Protein AF-R9M6Y1-F1 (afdb_monomer_lite)

Secondary structure (DSSP, 8-state):
-PPPHHHHHHHHHHHHHHHHHHHHHHHHHHHHHHHHHHHHHHHHHHHHHHHHHHHHHH-GGGGGS-HHHHHHHHHHHHHSHHHHHHHHHHHHHHHT-

pLDDT: mean 92.8, std 8.43, range [47.66, 98.31]

Foldseek 3Di:
DDDDPVRVVVVVVVVVVVVVVVVVVVVVVVVVVVVVVVVVVVVVVVVVVVVVVVVCVVPVVLVPDDPVRNVVVVVVQCVDPVNVVVVVVVVVVVVVD

Structure (mmCIF, N/CA/C/O backbone):
data_AF-R9M6Y1-F1
#
_entry.id   AF-R9M6Y1-F1
#
loop_
_atom_site.group_PDB
_atom_site.id
_atom_site.type_symbol
_atom_site.label_atom_id
_atom_site.label_alt_id
_atom_site.label_comp_id
_atom_site.label_asym_id
_atom_site.label_entity_id
_atom_site.label_seq_id
_atom_site.pdbx_PDB_ins_code
_atom_site.Cartn_x
_atom_site.Cartn_y
_atom_site.Cartn_z
_atom_site.occupancy
_atom_site.B_iso_or_equiv
_atom_site.auth_seq_id
_atom_site.auth_comp_id
_atom_site.auth_asym_id
_atom_site.auth_atom_id
_atom_site.pdbx_PDB_model_num
ATOM 1 N N . MET A 1 1 ? -46.712 -6.943 42.801 1.00 56.75 1 MET A N 1
ATOM 2 C CA . MET A 1 1 ? -46.352 -5.825 43.701 1.00 56.75 1 MET A CA 1
ATOM 3 C C . MET A 1 1 ? -45.618 -4.761 42.897 1.00 56.75 1 MET A C 1
ATOM 5 O O . MET A 1 1 ? -44.793 -5.133 42.072 1.00 56.75 1 MET A O 1
ATOM 9 N N . LYS A 1 2 ? -45.950 -3.472 43.062 1.00 74.56 2 LYS A N 1
ATOM 10 C CA . LYS A 1 2 ? -45.233 -2.364 42.402 1.00 74.56 2 LYS A CA 1
ATOM 11 C C . LYS A 1 2 ? -43.930 -2.098 43.164 1.00 74.56 2 LYS A C 1
ATOM 13 O O . LYS A 1 2 ? -43.957 -2.097 44.391 1.00 74.56 2 LYS A O 1
ATOM 18 N N . LYS A 1 3 ? -42.817 -1.906 42.448 1.00 77.69 3 LYS A N 1
ATOM 19 C CA . LYS A 1 3 ? -41.526 -1.539 43.054 1.00 77.69 3 LYS A CA 1
ATOM 20 C C . LYS A 1 3 ? -41.664 -0.232 43.837 1.00 77.69 3 LYS A C 1
ATOM 22 O O . LYS A 1 3 ? -42.400 0.662 43.409 1.00 77.69 3 LYS A O 1
ATOM 27 N N . SER A 1 4 ? -40.973 -0.126 44.971 1.00 89.44 4 SER A N 1
ATOM 28 C CA . SER A 1 4 ? -40.916 1.131 45.725 1.00 89.44 4 SER A CA 1
ATOM 29 C C . SER A 1 4 ? -40.081 2.172 44.966 1.00 89.44 4 SER A C 1
ATOM 31 O O . SER A 1 4 ? -39.273 1.826 44.102 1.00 89.44 4 SER A O 1
ATOM 33 N N . ARG A 1 5 ? -40.261 3.462 45.283 1.00 89.12 5 ARG A N 1
ATOM 34 C CA . ARG A 1 5 ? -39.442 4.544 44.701 1.00 89.12 5 ARG A CA 1
ATOM 35 C C . ARG A 1 5 ? -37.947 4.313 44.934 1.00 89.12 5 ARG A C 1
ATOM 37 O O . ARG A 1 5 ? -37.171 4.428 44.000 1.00 89.12 5 ARG A O 1
ATOM 44 N N . GLU A 1 6 ? -37.583 3.882 46.135 1.00 89.88 6 GLU A N 1
ATOM 45 C CA . GLU A 1 6 ? -36.207 3.555 46.527 1.00 89.88 6 GLU A CA 1
ATOM 46 C C . GLU A 1 6 ? -35.602 2.427 45.676 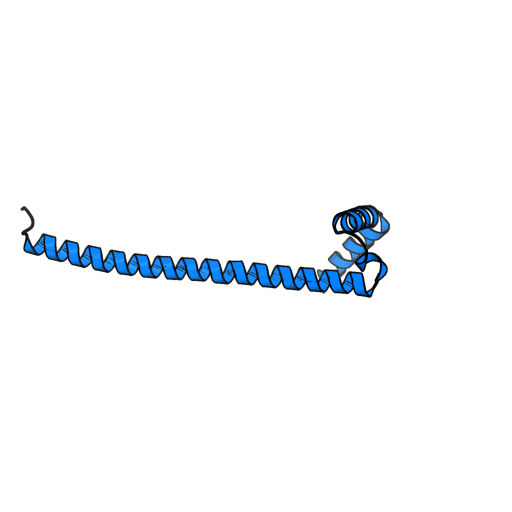1.00 89.88 6 GLU A C 1
ATOM 48 O O . GLU A 1 6 ? -34.455 2.503 45.241 1.00 89.88 6 GLU A O 1
ATOM 53 N N . GLN A 1 7 ? -36.392 1.390 45.370 1.00 90.25 7 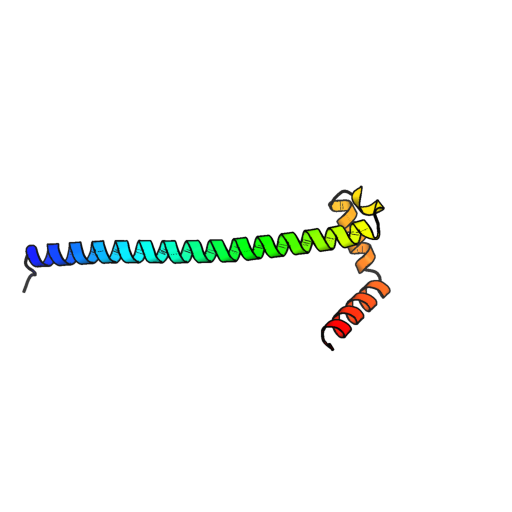GLN A N 1
ATOM 54 C CA . GLN A 1 7 ? -35.959 0.303 44.488 1.00 90.25 7 GLN A CA 1
ATOM 55 C C . GLN A 1 7 ? -35.715 0.797 43.056 1.00 90.25 7 GLN A C 1
ATOM 57 O O . GLN A 1 7 ? -34.753 0.375 42.420 1.00 90.25 7 GLN A O 1
ATOM 62 N N . LEU A 1 8 ? -36.556 1.708 42.558 1.00 92.44 8 LEU A N 1
ATOM 63 C CA . LEU A 1 8 ? -36.389 2.303 41.230 1.00 92.44 8 LEU A CA 1
ATOM 64 C C . LEU A 1 8 ? -35.173 3.237 41.160 1.00 92.44 8 LEU A C 1
ATOM 66 O O . LEU A 1 8 ? -34.480 3.252 40.145 1.00 92.44 8 LEU A O 1
ATOM 70 N N . GLU A 1 9 ? -34.889 3.993 42.221 1.00 93.25 9 GLU A N 1
ATOM 71 C CA . GLU A 1 9 ? -33.702 4.854 42.295 1.00 93.25 9 GLU A CA 1
ATOM 72 C C . GLU A 1 9 ? -32.413 4.037 42.321 1.00 93.25 9 GLU A C 1
ATOM 74 O O . GLU A 1 9 ? -31.492 4.323 41.557 1.00 93.25 9 GLU A O 1
ATOM 79 N N . LYS A 1 10 ? -32.383 2.955 43.103 1.00 93.56 10 LYS A N 1
ATOM 80 C CA . LYS A 1 10 ? -31.242 2.039 43.128 1.00 93.56 10 LYS A CA 1
ATOM 81 C C . LYS A 1 10 ? -31.000 1.383 41.765 1.00 93.56 10 LYS A C 1
ATOM 83 O O . LYS A 1 10 ? -29.869 1.349 41.291 1.00 93.56 10 LYS A O 1
ATOM 88 N N . GLU A 1 11 ? -32.056 0.913 41.101 1.00 92.94 11 GLU A N 1
ATOM 89 C CA . GLU A 1 11 ? -31.955 0.338 39.751 1.00 92.94 11 GLU A CA 1
ATOM 90 C C . GLU A 1 11 ? -31.475 1.360 38.714 1.00 92.94 11 GLU A C 1
ATOM 92 O O . GLU A 1 11 ? -30.682 1.018 37.833 1.00 92.94 11 GLU A O 1
ATOM 97 N N . ARG A 1 12 ? -31.919 2.618 38.824 1.00 94.38 12 ARG A N 1
ATOM 98 C CA . ARG A 1 12 ? -31.441 3.717 37.978 1.00 94.38 12 ARG A CA 1
ATOM 99 C C . ARG A 1 12 ? -29.943 3.936 38.173 1.00 94.38 12 ARG A C 1
ATOM 101 O O . ARG A 1 12 ? -29.221 4.020 37.181 1.00 94.38 12 ARG A O 1
ATOM 108 N N . ASP A 1 13 ? -29.477 4.012 39.413 1.00 95.50 13 ASP A N 1
ATOM 109 C CA . ASP A 1 13 ? -28.070 4.292 39.711 1.00 95.50 13 ASP A CA 1
ATOM 110 C C . ASP A 1 13 ? -27.164 3.132 39.268 1.00 95.50 13 ASP A C 1
ATOM 112 O O . ASP A 1 13 ? -26.126 3.351 38.641 1.00 95.50 13 ASP A O 1
ATOM 116 N N . GLU A 1 14 ? -27.609 1.886 39.459 1.00 95.75 14 GLU A N 1
ATOM 117 C CA . GLU A 1 14 ? -26.937 0.699 38.919 1.00 95.75 14 GLU A CA 1
ATOM 118 C C . GLU A 1 14 ? -26.888 0.702 37.382 1.00 95.75 14 GLU A C 1
ATOM 120 O O . GLU A 1 14 ? -25.870 0.333 36.785 1.00 95.75 14 GLU A O 1
ATOM 125 N N . ALA A 1 15 ? -27.969 1.120 36.716 1.00 94.56 15 ALA A N 1
ATOM 126 C CA . ALA A 1 15 ? -28.016 1.223 35.261 1.00 94.56 15 ALA A CA 1
ATOM 127 C C . ALA A 1 15 ? -27.086 2.325 34.727 1.00 94.56 15 ALA A C 1
ATOM 129 O O . ALA A 1 15 ? -26.419 2.117 33.710 1.00 94.56 15 ALA A O 1
ATOM 130 N N . ILE A 1 16 ? -26.995 3.467 35.416 1.00 96.38 16 ILE A N 1
ATOM 131 C CA . ILE A 1 16 ? -26.067 4.556 35.078 1.00 96.38 16 ILE A CA 1
ATOM 132 C C . ILE A 1 16 ? -24.619 4.074 35.214 1.00 96.38 16 ILE A C 1
ATOM 134 O O . ILE A 1 16 ? -23.850 4.208 34.260 1.00 96.38 16 ILE A O 1
ATOM 138 N N . ALA A 1 17 ? -24.274 3.425 36.328 1.00 96.19 17 ALA A N 1
ATOM 139 C CA . ALA A 1 17 ? -22.935 2.881 36.544 1.00 96.19 17 ALA A CA 1
ATOM 140 C C . ALA A 1 17 ? -22.556 1.843 35.470 1.00 96.19 17 ALA A C 1
ATOM 142 O O . ALA A 1 17 ? -21.460 1.886 34.905 1.00 96.19 17 ALA A O 1
ATOM 143 N N . LYS A 1 18 ? -23.477 0.936 35.112 1.00 96.38 18 LYS A N 1
ATOM 144 C CA . LYS A 1 18 ? -23.264 -0.028 34.015 1.00 96.38 18 LYS A CA 1
ATOM 145 C C . LYS A 1 18 ? -23.085 0.668 32.666 1.00 96.38 1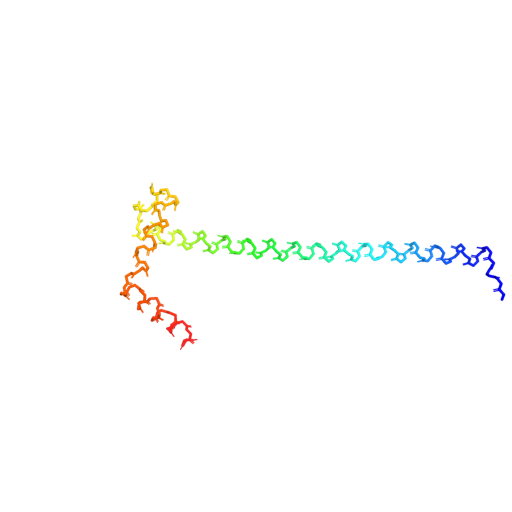8 LYS A C 1
ATOM 147 O O . LYS A 1 18 ? -22.226 0.265 31.882 1.00 96.38 18 LYS A O 1
ATOM 152 N N . ARG A 1 19 ? -23.860 1.720 32.386 1.00 96.50 19 ARG A N 1
ATOM 153 C CA . ARG A 1 19 ? -23.728 2.505 31.151 1.00 96.50 19 ARG A CA 1
ATOM 154 C C . ARG A 1 19 ? -22.339 3.128 31.044 1.00 96.50 19 ARG A C 1
ATOM 156 O O . ARG A 1 19 ? -21.718 3.023 29.990 1.00 96.50 19 ARG A O 1
ATOM 163 N N . GLU A 1 20 ? -21.841 3.733 32.116 1.00 96.56 20 GLU A N 1
ATOM 164 C CA . GLU A 1 20 ? -20.495 4.316 32.155 1.00 96.56 20 GLU A CA 1
ATOM 165 C C . GLU A 1 20 ? -19.415 3.249 31.937 1.00 96.56 20 GLU A C 1
ATOM 167 O O . GLU A 1 20 ? -18.523 3.424 31.103 1.00 96.56 20 GLU A O 1
ATOM 172 N N . GLN A 1 21 ? -19.543 2.083 32.579 1.00 96.81 21 GLN A N 1
ATOM 173 C CA . GLN A 1 21 ? -18.644 0.947 32.34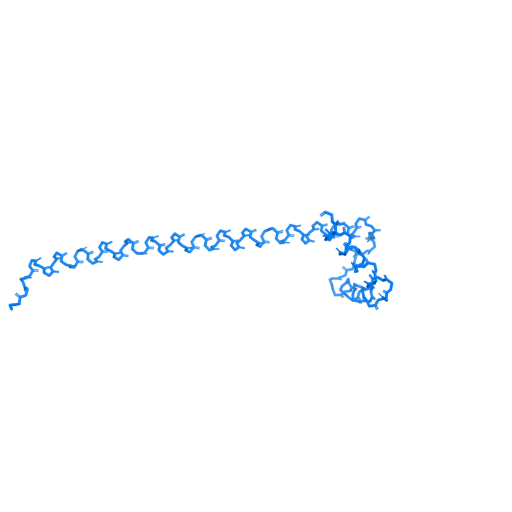3 1.00 96.81 21 GLN A CA 1
ATOM 174 C C . GLN A 1 21 ? -18.632 0.506 30.872 1.00 96.81 21 GLN A C 1
ATOM 176 O O . GLN A 1 21 ? -17.560 0.285 30.296 1.00 96.81 21 GLN A O 1
ATOM 181 N N . TYR A 1 22 ? -19.802 0.402 30.234 1.00 97.06 22 TYR A N 1
ATOM 182 C CA . TYR A 1 22 ? -19.886 0.052 28.817 1.00 97.06 22 TYR A CA 1
ATOM 183 C C . TYR A 1 22 ? -19.289 1.129 27.910 1.00 97.06 22 TYR A C 1
ATOM 185 O O . TYR A 1 22 ? -18.566 0.783 26.977 1.00 97.06 22 TYR A O 1
ATOM 193 N N . GLN A 1 23 ? -19.495 2.413 28.210 1.00 96.62 23 GLN A N 1
ATOM 194 C CA . GLN A 1 23 ? -18.875 3.516 27.470 1.00 96.62 23 GLN A CA 1
ATOM 195 C C . GLN A 1 23 ? -17.343 3.471 27.560 1.00 96.62 23 GLN A C 1
ATOM 197 O O . GLN A 1 23 ? -16.652 3.61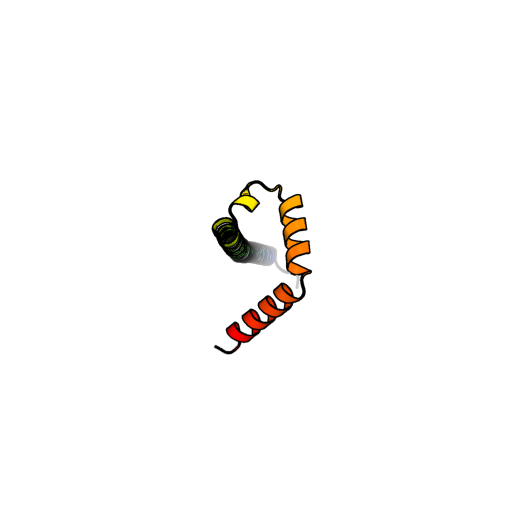5 26.548 1.00 96.62 23 GLN A O 1
ATOM 202 N N . HIS A 1 24 ? -16.788 3.198 28.744 1.00 96.69 24 HIS A N 1
ATOM 203 C CA . HIS A 1 24 ? -15.345 3.012 28.901 1.00 96.69 24 HIS A CA 1
ATOM 204 C C . HIS A 1 24 ? -14.830 1.809 28.103 1.00 96.69 24 HIS A C 1
ATOM 206 O O . HIS A 1 24 ? -13.791 1.904 27.442 1.00 96.69 24 HIS A O 1
ATOM 212 N N . ARG A 1 25 ? -15.559 0.684 28.114 1.00 96.62 25 ARG A N 1
ATOM 213 C CA . ARG A 1 25 ? -15.199 -0.509 27.335 1.00 96.62 25 ARG A CA 1
ATOM 214 C C . ARG A 1 25 ? -15.245 -0.245 25.832 1.00 96.62 25 ARG A C 1
ATOM 216 O O . ARG A 1 25 ? -14.325 -0.663 25.130 1.00 96.62 25 ARG A O 1
ATOM 223 N N . GLN A 1 26 ? -16.258 0.472 25.354 1.00 96.75 26 GLN A N 1
ATOM 224 C CA . GLN A 1 26 ? -16.370 0.881 23.957 1.00 96.75 26 GLN A CA 1
ATOM 225 C C . GLN A 1 26 ? -15.162 1.727 23.541 1.00 96.75 26 GLN A C 1
ATOM 227 O O . GLN A 1 26 ? -14.460 1.354 22.604 1.00 96.75 26 GLN A O 1
ATOM 232 N N . ARG A 1 27 ? -14.832 2.778 24.301 1.00 96.12 27 ARG A N 1
ATOM 233 C CA . ARG A 1 27 ? -13.675 3.641 24.008 1.00 96.12 27 ARG A CA 1
ATOM 234 C C . ARG A 1 27 ? -12.357 2.860 23.966 1.00 96.12 27 ARG A C 1
ATOM 236 O O . ARG A 1 27 ? -11.497 3.108 23.127 1.00 96.12 27 ARG A O 1
ATOM 243 N N . ARG A 1 28 ? -12.181 1.871 24.851 1.00 96.06 28 ARG A N 1
ATOM 244 C CA . ARG A 1 28 ? -11.002 0.983 24.838 1.00 96.06 28 ARG A CA 1
ATOM 245 C C . ARG A 1 28 ? -10.922 0.145 23.562 1.00 96.06 28 ARG A C 1
ATOM 247 O O . ARG A 1 28 ? -9.821 -0.072 23.062 1.00 96.06 28 ARG A O 1
ATOM 254 N N . LEU A 1 29 ? -12.053 -0.346 23.060 1.00 96.00 29 LEU A N 1
ATOM 255 C CA . LEU A 1 29 ? -12.106 -1.110 21.813 1.00 96.00 29 LEU A CA 1
ATOM 256 C C . LEU A 1 29 ? -11.837 -0.213 20.602 1.00 96.00 29 LEU A C 1
ATOM 258 O O . LEU A 1 29 ? -11.013 -0.579 19.769 1.00 96.00 29 LEU A O 1
ATOM 262 N N . GLU A 1 30 ? -12.437 0.975 20.553 1.00 95.50 30 GLU A N 1
ATOM 263 C CA . GLU A 1 30 ? -12.185 1.979 19.510 1.00 95.50 30 GLU A CA 1
ATOM 264 C C . GLU A 1 30 ? -10.698 2.345 19.438 1.00 95.50 30 GLU A C 1
ATOM 266 O O . GLU A 1 30 ? -10.092 2.284 18.369 1.00 95.50 30 GLU A O 1
ATOM 271 N N . ASN A 1 31 ? -10.066 2.599 20.588 1.00 93.31 31 ASN A N 1
ATOM 272 C CA . ASN A 1 31 ? -8.633 2.885 20.654 1.00 93.31 31 ASN A CA 1
ATOM 273 C C . ASN A 1 31 ? -7.773 1.712 20.160 1.00 93.31 31 ASN A C 1
ATOM 275 O O . ASN A 1 31 ? -6.754 1.933 19.509 1.00 93.31 31 ASN A O 1
ATOM 279 N N . ARG A 1 32 ? -8.165 0.459 20.437 1.00 90.94 32 ARG A N 1
ATOM 280 C CA . ARG A 1 32 ? -7.456 -0.724 19.915 1.00 90.94 32 ARG A CA 1
ATOM 281 C C . ARG A 1 32 ? -7.592 -0.832 18.402 1.00 90.94 32 ARG A C 1
ATOM 283 O O . ARG A 1 32 ? -6.593 -1.074 17.733 1.00 90.94 32 ARG A O 1
ATOM 290 N N . VAL A 1 33 ? -8.795 -0.633 17.864 1.00 92.88 33 VAL A N 1
ATOM 291 C CA . VAL A 1 33 ? -9.026 -0.623 16.411 1.00 92.88 33 VAL A CA 1
ATOM 292 C C . VAL A 1 33 ? -8.175 0.461 15.756 1.00 92.88 33 VAL A C 1
ATOM 294 O O . VAL A 1 33 ? -7.466 0.180 14.791 1.00 92.88 33 VAL A O 1
ATOM 297 N N . HIS A 1 34 ? -8.170 1.672 16.311 1.00 90.88 34 HIS A N 1
ATOM 298 C CA . HIS A 1 34 ? -7.343 2.765 15.811 1.00 90.88 34 HIS A CA 1
ATOM 299 C C . HIS A 1 34 ? -5.846 2.418 15.845 1.00 90.88 34 HIS A C 1
ATOM 301 O O . HIS A 1 34 ? -5.165 2.534 14.833 1.00 90.88 34 HIS A O 1
ATOM 307 N N . TYR A 1 35 ? -5.346 1.894 16.966 1.00 86.25 35 TYR A N 1
ATOM 308 C CA . TYR A 1 35 ? -3.944 1.497 17.103 1.00 86.25 35 TYR A CA 1
ATOM 309 C C . TYR A 1 35 ? -3.512 0.459 16.058 1.00 86.25 35 TYR A C 1
ATOM 311 O O . TYR A 1 35 ? -2.475 0.622 15.414 1.00 86.25 35 TYR A O 1
ATOM 319 N N . TYR A 1 36 ? -4.306 -0.597 15.858 1.00 84.94 36 TYR A N 1
ATOM 320 C CA . TYR A 1 36 ? -3.965 -1.628 14.878 1.00 84.94 36 TYR A CA 1
ATOM 321 C C . TYR A 1 36 ? -4.096 -1.121 13.439 1.00 84.94 36 TYR A C 1
ATOM 323 O O . TYR A 1 36 ? -3.230 -1.407 12.618 1.00 84.94 36 TYR A O 1
ATOM 331 N N . THR A 1 37 ? -5.122 -0.328 13.125 1.00 88.19 37 THR A N 1
ATOM 332 C CA . THR A 1 37 ? -5.304 0.215 11.768 1.00 88.19 37 THR A CA 1
ATOM 333 C C . THR A 1 37 ? -4.213 1.215 11.390 1.00 88.19 37 THR A C 1
ATOM 335 O O . THR A 1 37 ? -3.659 1.119 10.295 1.00 88.19 37 THR A O 1
ATOM 338 N N . GLU A 1 38 ? -3.836 2.120 12.293 1.00 89.25 38 GLU A N 1
ATOM 339 C CA . GLU A 1 38 ? -2.722 3.049 12.080 1.00 89.25 38 GLU A CA 1
ATOM 340 C C . GLU A 1 38 ? -1.375 2.323 12.034 1.00 89.25 38 GLU A C 1
ATOM 342 O O . GLU A 1 38 ? -0.533 2.626 11.187 1.00 89.25 38 GLU A O 1
ATOM 347 N N . GLY A 1 39 ? -1.184 1.306 12.879 1.00 87.88 39 GLY A N 1
ATOM 348 C CA . GLY A 1 39 ? -0.002 0.448 12.843 1.00 87.88 39 GLY A CA 1
ATOM 349 C C . GLY A 1 39 ? 0.175 -0.241 11.488 1.00 87.88 39 GLY A C 1
ATOM 350 O O . GLY A 1 39 ? 1.254 -0.177 10.896 1.00 87.88 39 GLY A O 1
ATOM 351 N N . GLU A 1 40 ? -0.888 -0.841 10.954 1.00 89.19 40 GLU A N 1
ATOM 352 C CA . GLU A 1 40 ? -0.857 -1.503 9.647 1.00 89.19 40 GLU A CA 1
ATOM 353 C C . GLU A 1 40 ? -0.677 -0.507 8.494 1.00 89.19 40 GLU A C 1
ATOM 355 O O . GLU A 1 40 ? 0.105 -0.761 7.572 1.00 89.19 40 GLU A O 1
ATOM 360 N N . ARG A 1 41 ? -1.302 0.676 8.568 1.00 88.94 41 ARG A N 1
ATOM 361 C CA . ARG A 1 41 ? -1.055 1.771 7.614 1.00 88.94 41 ARG A CA 1
ATOM 362 C C . ARG A 1 41 ? 0.408 2.205 7.626 1.00 88.94 41 ARG A C 1
ATOM 364 O O . ARG A 1 41 ? 1.018 2.303 6.562 1.00 88.94 41 ARG A O 1
ATOM 371 N N . LYS A 1 42 ? 0.998 2.402 8.808 1.00 92.12 42 LYS A N 1
ATOM 372 C CA . LYS A 1 42 ? 2.404 2.801 8.963 1.00 92.12 42 LYS A CA 1
ATOM 373 C C . LYS A 1 42 ? 3.355 1.746 8.400 1.00 92.12 42 LYS A C 1
ATOM 375 O O . LYS A 1 42 ? 4.254 2.093 7.636 1.00 92.12 42 LYS A O 1
ATOM 380 N N . LYS A 1 43 ? 3.135 0.465 8.717 1.00 91.56 43 LYS A N 1
ATOM 381 C CA . LYS A 1 43 ? 3.923 -0.653 8.166 1.00 91.56 43 LYS A CA 1
ATOM 382 C C . LYS A 1 43 ? 3.818 -0.719 6.646 1.00 91.56 43 LYS A C 1
ATOM 384 O O . LYS A 1 43 ? 4.834 -0.851 5.964 1.00 91.56 43 LYS A O 1
ATOM 389 N N . ARG A 1 44 ? 2.602 -0.590 6.103 1.00 93.06 44 ARG A N 1
ATOM 390 C CA . ARG A 1 44 ? 2.372 -0.571 4.654 1.00 93.06 44 ARG A CA 1
ATOM 391 C C . ARG A 1 44 ? 3.105 0.593 3.993 1.00 93.06 44 ARG A C 1
ATOM 393 O O . ARG A 1 44 ? 3.789 0.363 3.001 1.00 93.06 44 ARG A O 1
ATOM 400 N N . ASN A 1 45 ? 3.001 1.802 4.541 1.00 95.81 45 ASN A N 1
ATOM 401 C CA . ASN A 1 45 ? 3.673 2.981 3.994 1.00 95.81 45 ASN A CA 1
ATOM 402 C C . ASN A 1 45 ? 5.192 2.816 4.011 1.00 95.81 45 ASN A C 1
ATOM 404 O O . ASN A 1 45 ? 5.827 3.037 2.987 1.00 95.81 45 ASN A O 1
ATOM 408 N N . HIS A 1 46 ? 5.762 2.357 5.128 1.00 96.38 46 HIS A N 1
ATOM 409 C CA . HIS A 1 46 ? 7.196 2.091 5.215 1.00 96.38 46 HIS A CA 1
ATOM 410 C C . HIS A 1 46 ? 7.648 1.079 4.152 1.00 96.38 46 HIS A C 1
ATOM 412 O O . HIS A 1 46 ? 8.575 1.363 3.401 1.00 96.38 46 HIS A O 1
ATOM 418 N N . ARG A 1 47 ? 6.936 -0.050 4.006 1.00 96.00 47 ARG A N 1
ATOM 419 C CA . ARG A 1 47 ? 7.242 -1.056 2.974 1.00 96.00 47 ARG A CA 1
ATOM 420 C C . ARG A 1 47 ? 7.184 -0.479 1.557 1.00 96.00 47 ARG A C 1
ATOM 422 O O . ARG A 1 47 ? 8.020 -0.827 0.732 1.00 96.00 47 ARG A O 1
ATOM 429 N N . LEU A 1 48 ? 6.186 0.353 1.253 1.00 95.50 48 LEU A N 1
ATOM 430 C CA . LEU A 1 48 ? 6.043 0.968 -0.071 1.00 95.50 48 LEU A CA 1
ATOM 431 C C . LEU A 1 48 ? 7.151 1.992 -0.351 1.00 95.50 48 LEU A C 1
ATOM 433 O O . LEU A 1 48 ? 7.670 2.007 -1.460 1.00 95.50 48 LEU A O 1
ATOM 437 N N . ILE A 1 49 ? 7.539 2.789 0.649 1.00 95.94 49 ILE A N 1
ATOM 438 C CA . ILE A 1 49 ? 8.641 3.756 0.539 1.00 95.94 49 ILE A CA 1
ATOM 439 C C . ILE A 1 49 ? 9.963 3.036 0.281 1.00 95.94 49 ILE A C 1
ATOM 441 O O . ILE A 1 49 ? 10.673 3.405 -0.644 1.00 95.94 49 ILE A O 1
ATOM 445 N N . VAL A 1 50 ? 10.269 1.990 1.057 1.00 97.50 50 VAL A N 1
ATOM 446 C CA . VAL A 1 50 ? 11.514 1.221 0.893 1.00 97.50 50 VAL A CA 1
ATOM 447 C C . VAL A 1 50 ? 11.579 0.592 -0.497 1.00 97.50 50 VAL A C 1
ATOM 449 O O . VAL A 1 50 ? 12.546 0.812 -1.211 1.00 97.50 50 VAL A O 1
ATOM 452 N N . ARG A 1 51 ? 10.510 -0.082 -0.943 1.00 95.62 51 ARG A N 1
ATOM 453 C CA . ARG A 1 51 ? 10.470 -0.663 -2.296 1.00 95.62 51 ARG A CA 1
ATOM 454 C C . ARG A 1 51 ? 10.600 0.387 -3.403 1.00 95.62 51 ARG A C 1
ATOM 456 O O . ARG A 1 51 ? 11.192 0.101 -4.435 1.00 95.62 51 ARG A O 1
ATOM 463 N N . GLY A 1 52 ? 10.030 1.578 -3.212 1.00 95.75 52 GLY A N 1
ATOM 464 C CA . GLY A 1 52 ? 10.215 2.696 -4.140 1.00 95.75 52 GLY A CA 1
ATOM 465 C C . GLY A 1 52 ? 11.670 3.165 -4.187 1.00 95.75 52 GLY A C 1
ATOM 466 O O . GLY A 1 52 ? 12.217 3.340 -5.271 1.00 95.75 52 GLY A O 1
ATOM 467 N N . ALA A 1 53 ? 12.313 3.283 -3.022 1.00 96.75 53 ALA A N 1
ATOM 468 C CA . ALA A 1 53 ? 13.722 3.645 -2.915 1.00 96.75 53 ALA A CA 1
ATOM 469 C C . ALA A 1 53 ? 14.646 2.603 -3.568 1.00 96.75 53 ALA A C 1
ATOM 471 O O . ALA A 1 53 ? 15.591 2.990 -4.248 1.00 96.75 53 ALA A O 1
ATOM 472 N N . ASP A 1 54 ? 14.349 1.305 -3.434 1.00 97.81 54 ASP A N 1
ATOM 473 C CA . ASP A 1 54 ? 15.109 0.240 -4.102 1.00 97.81 54 ASP A CA 1
ATOM 474 C C . ASP A 1 54 ? 15.064 0.398 -5.634 1.00 97.81 54 ASP A C 1
ATOM 476 O O . ASP A 1 54 ? 16.084 0.263 -6.308 1.00 97.81 54 ASP A O 1
ATOM 480 N N . VAL A 1 55 ? 13.898 0.746 -6.193 1.00 96.38 55 VAL A N 1
ATOM 481 C CA . VAL A 1 55 ? 13.742 0.991 -7.637 1.00 96.38 55 VAL A CA 1
ATOM 482 C C . VAL A 1 55 ? 14.497 2.248 -8.075 1.00 96.38 55 VAL A C 1
ATOM 484 O O . VAL A 1 55 ? 15.240 2.189 -9.052 1.00 96.38 55 VAL A O 1
ATOM 487 N N . GLU A 1 56 ? 14.357 3.366 -7.354 1.00 96.69 56 GLU A N 1
ATOM 488 C CA . GLU A 1 56 ? 15.094 4.604 -7.660 1.00 96.69 56 GLU A CA 1
ATOM 489 C C . GLU A 1 56 ? 16.612 4.433 -7.520 1.00 96.69 56 GLU A C 1
ATOM 491 O O . GLU A 1 56 ? 17.372 5.081 -8.235 1.00 96.69 56 GLU A O 1
ATOM 496 N N . SER A 1 57 ? 17.065 3.546 -6.631 1.00 97.31 57 SER A N 1
ATOM 497 C CA . SER A 1 57 ? 18.487 3.239 -6.477 1.00 97.31 57 SER A CA 1
ATOM 498 C C . SER A 1 57 ? 19.060 2.500 -7.688 1.00 97.31 57 SER A C 1
ATOM 500 O O . SER A 1 57 ? 20.246 2.657 -7.971 1.00 97.31 57 SER A O 1
ATOM 502 N N . VAL A 1 58 ? 18.260 1.677 -8.373 1.00 97.06 58 VAL A N 1
ATOM 503 C CA . VAL A 1 58 ? 18.698 0.895 -9.544 1.00 97.06 58 VAL A CA 1
ATOM 504 C C . VAL A 1 58 ? 18.491 1.667 -10.849 1.00 97.06 58 VAL A C 1
ATOM 506 O O . VAL A 1 58 ? 19.289 1.517 -11.771 1.00 97.06 58 VAL A O 1
ATOM 509 N N . ALA A 1 59 ? 17.452 2.502 -10.928 1.00 96.00 59 ALA A N 1
ATOM 510 C CA . ALA A 1 59 ? 17.128 3.316 -12.099 1.00 96.00 59 ALA A CA 1
ATOM 511 C C . ALA A 1 59 ? 16.846 4.776 -11.690 1.00 96.00 59 ALA A C 1
ATOM 513 O O . ALA A 1 59 ? 15.681 5.178 -11.615 1.00 96.00 59 ALA A O 1
ATOM 514 N N . PRO A 1 60 ? 17.882 5.588 -11.402 1.00 96.25 60 PRO A N 1
ATOM 515 C CA . PRO A 1 60 ? 17.721 6.959 -10.904 1.00 96.25 60 PRO A CA 1
ATOM 516 C C . PRO A 1 60 ? 16.893 7.875 -11.814 1.00 96.25 60 PRO A C 1
ATOM 518 O O . PRO A 1 60 ? 16.286 8.840 -11.346 1.00 96.25 60 PRO A O 1
ATOM 521 N N . GLU A 1 61 ? 16.829 7.572 -13.110 1.00 95.00 61 GLU A N 1
ATOM 522 C CA . GLU A 1 61 ? 16.075 8.309 -14.124 1.00 95.00 61 GLU A CA 1
ATOM 523 C C . GLU A 1 61 ? 14.573 8.347 -13.818 1.00 95.00 61 GLU A C 1
ATOM 525 O O . GLU A 1 61 ? 13.887 9.313 -14.163 1.00 95.00 61 GLU A O 1
ATOM 530 N N . VAL A 1 62 ? 14.050 7.328 -13.124 1.00 96.12 62 VAL A N 1
ATOM 531 C CA . VAL A 1 62 ? 12.620 7.247 -12.801 1.00 96.12 62 VAL A CA 1
ATOM 532 C C . VAL A 1 62 ? 12.188 8.290 -11.772 1.00 96.12 62 VAL A C 1
ATOM 534 O O . VAL A 1 62 ? 11.013 8.652 -11.737 1.00 96.12 62 VAL A O 1
ATOM 537 N N . ARG A 1 63 ? 13.124 8.833 -10.982 1.00 94.50 63 ARG A N 1
ATOM 538 C CA . ARG A 1 63 ? 12.854 9.841 -9.944 1.00 94.50 63 ARG A CA 1
ATOM 539 C C . ARG A 1 63 ? 12.286 11.143 -10.514 1.00 94.50 63 ARG A C 1
ATOM 541 O O . ARG A 1 63 ? 11.543 11.846 -9.835 1.00 94.50 63 ARG A O 1
ATOM 548 N N . GLY A 1 64 ? 12.636 11.475 -11.759 1.00 95.12 64 GLY A N 1
ATOM 549 C CA . GLY A 1 64 ? 12.122 12.657 -12.457 1.00 95.12 64 GLY A CA 1
ATOM 550 C C . GLY A 1 64 ? 10.730 12.465 -13.068 1.00 95.12 64 GLY A C 1
ATOM 551 O O . GLY A 1 64 ? 10.134 13.429 -13.551 1.00 95.12 64 GLY A O 1
ATOM 552 N N . LEU A 1 65 ? 10.200 11.239 -13.078 1.00 97.06 65 LEU A N 1
ATOM 553 C CA . LEU A 1 65 ? 8.903 10.947 -13.675 1.00 97.06 65 LEU A CA 1
ATOM 554 C C . LEU A 1 65 ? 7.762 11.396 -12.761 1.00 97.06 65 LEU A C 1
ATOM 556 O O . LEU A 1 65 ? 7.771 11.191 -11.550 1.00 97.06 65 LEU A O 1
ATOM 560 N N . SER A 1 66 ? 6.703 11.939 -13.366 1.00 97.12 66 SER A N 1
ATOM 561 C CA . SER A 1 66 ? 5.432 12.085 -12.653 1.00 97.12 66 SER A CA 1
ATOM 562 C C . SER A 1 66 ? 4.886 10.712 -12.253 1.00 97.12 66 SER A C 1
ATOM 564 O O . SER A 1 66 ? 5.112 9.719 -12.948 1.00 97.12 66 SER A O 1
ATOM 566 N N . GLN A 1 67 ? 4.067 10.660 -11.200 1.00 95.50 67 GLN A N 1
ATOM 567 C CA . GLN A 1 67 ? 3.431 9.413 -10.759 1.00 95.50 67 GLN A CA 1
ATOM 568 C C . GLN A 1 67 ? 2.674 8.694 -11.894 1.00 95.50 67 GLN A C 1
ATOM 570 O O . GLN A 1 67 ? 2.673 7.466 -11.964 1.00 95.50 67 GLN A O 1
ATOM 575 N N . ALA A 1 68 ? 2.038 9.446 -12.799 1.00 97.69 68 ALA A N 1
ATOM 576 C CA . ALA A 1 68 ? 1.323 8.884 -13.942 1.00 97.69 68 ALA A CA 1
ATOM 577 C C . ALA A 1 68 ? 2.275 8.289 -14.994 1.00 97.69 68 ALA A C 1
ATOM 579 O O . ALA A 1 68 ? 1.991 7.224 -15.540 1.00 97.69 68 ALA A O 1
ATOM 580 N N . ALA A 1 69 ? 3.402 8.952 -15.267 1.00 97.88 69 ALA A N 1
ATOM 581 C CA . ALA A 1 69 ? 4.416 8.451 -16.193 1.00 97.88 69 ALA A CA 1
ATOM 582 C C . ALA A 1 69 ? 5.126 7.213 -15.629 1.00 97.88 69 ALA A C 1
ATOM 584 O O . ALA A 1 69 ? 5.240 6.209 -16.327 1.00 97.88 69 ALA A O 1
ATOM 585 N N . PHE A 1 70 ? 5.505 7.245 -14.347 1.00 97.12 70 PHE A N 1
ATOM 586 C CA . PHE A 1 70 ? 6.080 6.096 -13.650 1.00 97.12 70 PHE A CA 1
ATOM 587 C C . PHE A 1 70 ? 5.137 4.890 -13.673 1.00 97.12 70 PHE A C 1
ATOM 589 O O . PHE A 1 70 ? 5.552 3.773 -13.970 1.00 97.12 70 PHE A O 1
ATOM 596 N N . ARG A 1 71 ? 3.838 5.112 -13.429 1.00 97.12 71 ARG A N 1
ATOM 597 C CA . ARG A 1 71 ? 2.834 4.047 -13.503 1.00 97.12 71 ARG A CA 1
ATOM 598 C C . ARG A 1 71 ? 2.750 3.420 -14.897 1.00 97.12 71 ARG A C 1
ATOM 600 O O . ARG A 1 71 ? 2.753 2.198 -14.987 1.00 97.12 71 ARG A O 1
ATOM 607 N N . LYS A 1 72 ? 2.706 4.226 -15.963 1.00 98.31 72 LYS A N 1
ATOM 608 C CA . LYS A 1 72 ? 2.691 3.714 -17.347 1.00 98.31 72 LYS A CA 1
ATOM 609 C C . LYS A 1 72 ? 3.945 2.902 -17.666 1.00 98.31 72 LYS A C 1
ATOM 611 O O . LYS A 1 72 ? 3.842 1.845 -18.277 1.00 98.31 72 LYS A O 1
ATOM 616 N N . LEU A 1 73 ? 5.111 3.380 -17.228 1.00 97.06 73 LEU A N 1
ATOM 617 C CA . LEU A 1 73 ? 6.372 2.658 -17.372 1.00 97.06 73 LEU A CA 1
ATOM 618 C C . LEU A 1 73 ? 6.311 1.301 -16.659 1.00 97.06 73 LEU A C 1
ATOM 620 O O . LEU A 1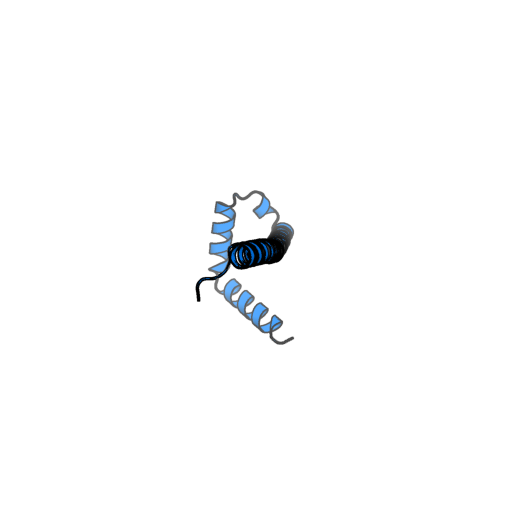 73 ? 6.632 0.282 -17.261 1.00 97.06 73 LEU A O 1
ATOM 624 N N . ALA A 1 74 ? 5.844 1.268 -15.408 1.00 96.88 74 ALA A N 1
ATOM 625 C CA . ALA A 1 74 ? 5.682 0.024 -14.663 1.00 96.88 74 ALA A CA 1
ATOM 626 C C . ALA A 1 74 ? 4.711 -0.942 -15.368 1.00 96.88 74 ALA A C 1
ATOM 628 O O . ALA A 1 74 ? 5.029 -2.116 -15.526 1.00 96.88 74 ALA A O 1
ATOM 629 N N . GLU A 1 75 ? 3.560 -0.457 -15.841 1.00 97.88 75 GLU A N 1
ATOM 630 C CA . GLU A 1 75 ? 2.588 -1.263 -16.595 1.00 97.88 75 GLU A CA 1
ATOM 631 C C . GLU A 1 75 ? 3.213 -1.873 -17.863 1.00 97.88 75 GLU A C 1
ATOM 633 O O . GLU A 1 75 ? 3.026 -3.060 -18.123 1.00 97.88 75 GLU A O 1
ATOM 638 N N . GLN A 1 76 ? 4.013 -1.106 -18.609 1.00 97.56 76 GLN A N 1
ATOM 639 C CA . GLN A 1 76 ? 4.737 -1.606 -19.781 1.00 97.56 76 GLN A CA 1
ATOM 640 C C . GLN A 1 76 ? 5.801 -2.645 -19.408 1.00 97.56 76 GLN A C 1
ATOM 642 O O . GLN A 1 76 ? 5.821 -3.720 -20.001 1.00 97.56 76 GLN A O 1
ATOM 647 N N . ILE A 1 77 ? 6.638 -2.374 -18.401 1.00 97.12 77 ILE A N 1
ATOM 648 C CA . ILE A 1 77 ? 7.679 -3.307 -17.935 1.00 97.12 77 ILE A CA 1
ATOM 649 C C . ILE A 1 77 ? 7.058 -4.643 -17.517 1.00 97.12 77 ILE A C 1
ATOM 651 O O . ILE A 1 77 ? 7.505 -5.697 -17.960 1.00 97.12 77 ILE A O 1
ATOM 655 N N . PHE A 1 78 ? 6.002 -4.619 -16.701 1.00 96.31 78 PHE A N 1
ATOM 656 C CA . PHE A 1 78 ? 5.354 -5.842 -16.219 1.00 96.31 78 PHE A CA 1
ATOM 657 C C . PHE A 1 78 ? 4.463 -6.529 -17.265 1.00 96.31 78 PHE A C 1
ATOM 659 O O . PHE A 1 78 ? 4.032 -7.658 -17.033 1.00 96.31 78 PHE A O 1
ATOM 666 N N . SER A 1 79 ? 4.214 -5.895 -18.416 1.00 96.69 79 SER A N 1
ATOM 667 C CA . SER A 1 79 ? 3.589 -6.554 -19.571 1.00 96.69 79 SER A CA 1
ATOM 668 C C . SER A 1 79 ? 4.561 -7.444 -20.356 1.00 96.69 79 SER A C 1
ATOM 670 O O . SER A 1 79 ? 4.115 -8.293 -21.128 1.00 96.69 79 SER A O 1
ATOM 672 N N . LEU A 1 80 ? 5.875 -7.287 -20.144 1.00 98.19 80 LEU A N 1
ATOM 673 C CA . LEU A 1 80 ? 6.896 -8.087 -20.816 1.00 98.19 80 LEU A CA 1
ATOM 674 C C . LEU A 1 80 ? 6.902 -9.532 -20.276 1.00 98.19 80 LEU A C 1
ATOM 676 O O . LEU A 1 80 ? 6.991 -9.730 -19.054 1.00 98.19 80 LEU A O 1
ATOM 680 N N . PRO A 1 81 ? 6.838 -10.556 -21.150 1.00 97.06 81 PRO A N 1
ATOM 681 C CA . PRO A 1 81 ? 6.822 -11.959 -20.733 1.00 97.06 81 PRO A CA 1
ATOM 682 C C . PRO A 1 81 ? 8.019 -12.357 -19.863 1.00 97.06 81 PRO A C 1
ATOM 684 O O . PRO A 1 81 ? 7.860 -13.110 -18.903 1.00 97.06 81 PRO A O 1
ATOM 687 N N . GLU A 1 82 ? 9.205 -11.827 -20.158 1.00 97.50 82 GLU A N 1
ATOM 688 C CA . GLU A 1 82 ? 10.452 -12.121 -19.449 1.00 97.50 82 GLU A CA 1
ATOM 689 C C . GLU A 1 82 ? 10.399 -11.629 -18.002 1.00 97.50 82 GLU A C 1
ATOM 691 O O . GLU A 1 82 ? 10.807 -12.336 -17.078 1.00 97.50 82 GLU A O 1
ATOM 696 N N . VAL A 1 83 ? 9.835 -10.437 -17.790 1.00 97.25 83 VAL A N 1
ATOM 697 C CA . VAL A 1 83 ? 9.644 -9.864 -16.454 1.00 97.25 83 VAL A CA 1
ATOM 698 C C . VAL A 1 83 ? 8.605 -10.674 -15.685 1.00 97.25 83 VAL A C 1
ATOM 700 O O . VAL A 1 83 ? 8.829 -11.006 -14.522 1.00 97.25 83 VAL A O 1
ATOM 703 N N . SER A 1 84 ? 7.498 -11.060 -16.327 1.00 94.81 84 SER A N 1
ATOM 704 C CA . SER A 1 84 ? 6.483 -11.917 -15.701 1.00 94.81 84 SER A CA 1
ATOM 705 C C . SER A 1 84 ? 7.060 -13.271 -15.267 1.00 94.81 84 SER A C 1
ATOM 707 O O . SER A 1 84 ? 6.821 -13.718 -14.143 1.00 94.81 84 SER A O 1
ATOM 709 N N . ALA A 1 85 ? 7.870 -13.904 -16.122 1.00 96.62 85 ALA A N 1
ATOM 710 C CA . ALA A 1 85 ? 8.551 -15.156 -15.809 1.00 96.62 85 ALA A CA 1
ATOM 711 C C . ALA A 1 85 ? 9.547 -14.996 -14.648 1.00 96.62 85 ALA A C 1
ATOM 713 O O . ALA A 1 85 ? 9.585 -15.839 -13.750 1.00 96.62 85 ALA A O 1
ATOM 714 N N . LEU A 1 86 ? 10.309 -13.897 -14.623 1.00 97.19 86 LEU A N 1
ATOM 715 C CA . LEU A 1 86 ? 11.237 -13.592 -13.534 1.00 97.19 86 LEU A CA 1
ATOM 716 C C . LEU A 1 86 ? 10.506 -13.399 -12.200 1.00 97.19 86 LEU A C 1
ATOM 718 O O . LEU A 1 86 ? 10.937 -13.947 -11.187 1.00 97.19 86 LEU A O 1
ATOM 722 N N . VAL A 1 87 ? 9.388 -12.667 -12.198 1.00 95.44 87 VAL A N 1
ATOM 723 C CA . VAL A 1 87 ? 8.559 -12.467 -10.999 1.00 95.44 87 VAL A CA 1
ATOM 724 C C . VAL A 1 87 ? 8.070 -13.804 -10.450 1.00 95.44 87 VAL A C 1
ATOM 726 O O . VAL A 1 87 ? 8.215 -14.044 -9.255 1.00 95.44 87 VAL A O 1
ATOM 729 N N . ARG A 1 88 ? 7.547 -14.691 -11.307 1.00 95.25 88 ARG A N 1
ATOM 730 C CA . ARG A 1 88 ? 7.096 -16.032 -10.890 1.00 95.25 88 ARG A CA 1
ATOM 731 C C . ARG A 1 88 ? 8.230 -16.838 -10.269 1.00 95.25 88 ARG A C 1
ATOM 733 O O . ARG A 1 88 ? 8.092 -17.304 -9.148 1.00 95.25 88 ARG A O 1
ATOM 740 N N . ARG A 1 89 ? 9.384 -16.898 -10.940 1.00 96.00 89 ARG A N 1
ATOM 741 C CA . ARG A 1 89 ? 10.565 -17.604 -10.425 1.00 96.00 89 ARG A CA 1
ATOM 742 C C . ARG A 1 89 ? 10.991 -17.095 -9.045 1.00 96.00 89 ARG A C 1
ATOM 744 O O . ARG A 1 89 ? 11.367 -17.896 -8.199 1.00 96.00 89 ARG A O 1
ATOM 751 N N . MET A 1 90 ? 10.960 -15.781 -8.823 1.00 95.00 90 MET A N 1
ATOM 752 C CA . MET A 1 90 ? 11.331 -15.190 -7.532 1.00 95.00 90 MET A CA 1
ATOM 753 C C . MET A 1 90 ? 10.315 -15.510 -6.431 1.00 95.00 90 MET A C 1
ATOM 755 O O . MET A 1 90 ? 10.723 -15.710 -5.292 1.00 95.00 90 MET A O 1
ATOM 759 N N . ILE A 1 91 ? 9.020 -15.588 -6.758 1.00 94.06 91 ILE A N 1
ATOM 760 C CA . ILE A 1 91 ? 7.984 -16.045 -5.819 1.00 94.06 91 ILE A CA 1
ATOM 761 C C . ILE A 1 91 ? 8.242 -17.507 -5.437 1.00 94.06 91 ILE A C 1
ATOM 763 O O . ILE A 1 91 ? 8.369 -17.808 -4.253 1.00 94.06 91 ILE A O 1
ATOM 767 N N . ASP A 1 92 ? 8.437 -18.383 -6.426 1.00 92.69 92 ASP A N 1
ATOM 768 C CA . ASP A 1 92 ? 8.670 -19.816 -6.197 1.00 92.69 92 ASP A CA 1
ATOM 769 C C . ASP A 1 92 ? 9.933 -20.065 -5.344 1.00 92.69 92 ASP A C 1
ATOM 771 O O . ASP A 1 92 ? 9.956 -20.932 -4.473 1.00 92.69 92 ASP A O 1
ATOM 775 N N . GLN A 1 93 ? 10.992 -19.274 -5.555 1.00 89.69 93 GLN A N 1
ATOM 776 C CA . GLN A 1 93 ? 12.231 -19.346 -4.770 1.00 89.69 93 GLN A CA 1
ATOM 777 C C . GLN A 1 93 ? 12.082 -18.833 -3.331 1.00 89.69 93 GLN A C 1
ATOM 779 O O . GLN A 1 93 ? 12.855 -19.244 -2.470 1.00 89.69 93 GLN A O 1
ATOM 784 N N . GLN A 1 94 ? 11.126 -17.941 -3.064 1.00 81.69 94 GLN A N 1
ATOM 785 C CA . GLN A 1 94 ? 10.839 -17.456 -1.711 1.00 81.69 94 GLN A CA 1
ATOM 786 C C . GLN A 1 94 ? 9.963 -18.423 -0.911 1.00 81.69 94 GLN A C 1
ATOM 788 O O . GLN A 1 94 ? 10.088 -18.468 0.308 1.00 81.69 94 GLN A O 1
ATOM 793 N N . GLU A 1 95 ? 9.090 -19.184 -1.572 1.00 70.50 95 GLU A N 1
ATOM 794 C CA . GLU A 1 95 ? 8.205 -20.159 -0.919 1.00 70.50 95 GLU A CA 1
ATOM 795 C C . GLU A 1 95 ? 8.886 -21.512 -0.650 1.00 70.50 95 GLU A C 1
ATOM 797 O O . GLU A 1 95 ? 8.442 -22.261 0.218 1.00 70.50 95 GLU A O 1
ATOM 802 N N . GLY A 1 96 ? 9.965 -21.830 -1.372 1.00 58.06 96 GLY A N 1
ATOM 803 C CA . GLY A 1 96 ? 10.732 -23.072 -1.219 1.00 58.06 96 GLY A CA 1
ATOM 804 C C . GLY A 1 96 ? 11.894 -23.031 -0.216 1.00 58.06 96 GLY A C 1
ATOM 805 O O . GLY A 1 96 ? 12.693 -23.970 -0.213 1.00 58.06 96 GLY A O 1
ATOM 806 N N . GLY A 1 97 ? 12.031 -21.956 0.570 1.00 47.66 97 GLY A N 1
ATOM 807 C CA . GLY A 1 97 ? 13.117 -21.730 1.540 1.00 47.66 97 GLY A CA 1
ATOM 808 C C . GLY A 1 97 ? 12.680 -21.769 2.998 1.00 47.66 97 GLY A C 1
ATOM 809 O O . GLY A 1 97 ? 11.494 -21.492 3.278 1.00 47.66 97 GLY A O 1
#

Radius of gyration: 28.6 Å; chains: 1; bounding box: 65×36×67 Å

Sequence (97 aa):
MKKSREQLEKERDEAIAKREQYQHRQRRLENRVHYYTEGERKKRNHRLIVRGADVESVAPEVRGLSQAAFRKLAEQIFSLPEVSALVRRMIDQQEGG